Protein AF-A0ABD0NC25-F1 (afdb_monomer)

Mean predicted aligned error: 4.43 Å

Radius of gyration: 17.91 Å; Cα contacts (8 Å, |Δi|>4): 67; chains: 1; bounding box: 35×21×56 Å

Secondary structure (DSSP, 8-state):
-HHHHHHHHHHHS--PPPPEEEEEE-STTS-TTTTTEEEEEEPPTT--HHHHHHHHHHH-TT----SSSSPPPHHHH-

Organism: Cirrhinus mrigala (NCBI:txid683832)

Foldseek 3Di:
DVVVVVVCCVPPPDDDDWDKDKDADADDVDDPVRYGDIDIDTDDVVDDPVNVVVVVCVVVVPDDDDPDPDRDDVVRRD

Sequence (78 aa):
KMEAAYYDNIMEQQRLEPEFFRVGFYGRKFPFFLRNKEFVCRGHDYERLEAFQQRMLGEFPQAIAMQHPNQPDEGILQ

Solvent-accessible surface area (backbone atoms only — not comparable to full-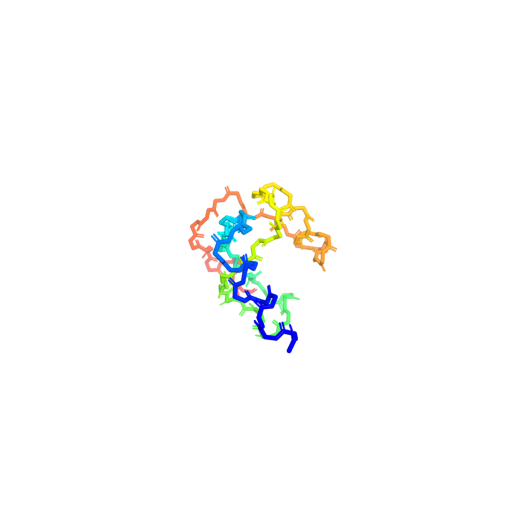atom values): 5060 Å² total; per-residue (Å²): 115,71,66,60,54,51,53,52,45,69,75,69,51,90,72,82,82,78,43,74,44,81,49,72,37,70,17,69,90,45,59,79,94,44,36,71,40,74,47,81,43,77,44,58,91,91,51,46,71,69,58,51,50,53,52,53,40,65,78,35,76,88,62,76,86,73,93,60,94,62,86,76,57,69,82,51,61,83

Nearest PDB structures (foldseek):
  3b13-assembly1_C  TM=9.271E-01  e=8.744E-05  Homo sapiens
  2yin-assembly1_B  TM=8.820E-01  e=6.210E-05  Homo sapiens
  7dpa-assembly1_D  TM=8.938E-01  e=3.438E-04  Homo sapiens
  5z56-assembly1_R  TM=3.585E-01  e=4.064E+00  Homo sapiens

Structure (mmCIF, N/CA/C/O backbone):
data_AF-A0ABD0NC25-F1
#
_entry.id   AF-A0ABD0NC25-F1
#
loop_
_atom_site.group_PDB
_atom_site.id
_atom_site.type_symbol
_atom_site.label_atom_id
_atom_site.label_alt_id
_atom_site.label_comp_id
_atom_site.label_asym_id
_atom_site.label_entity_id
_atom_site.label_seq_id
_atom_site.pdbx_PDB_ins_code
_atom_site.Cartn_x
_atom_site.Cartn_y
_atom_site.Cartn_z
_atom_site.occupancy
_atom_site.B_iso_or_equiv
_atom_site.auth_seq_id
_atom_site.auth_comp_id
_atom_site.auth_asym_id
_atom_site.auth_atom_id
_atom_site.pdbx_PDB_model_num
ATOM 1 N N . LYS A 1 1 ? 5.233 -1.333 -3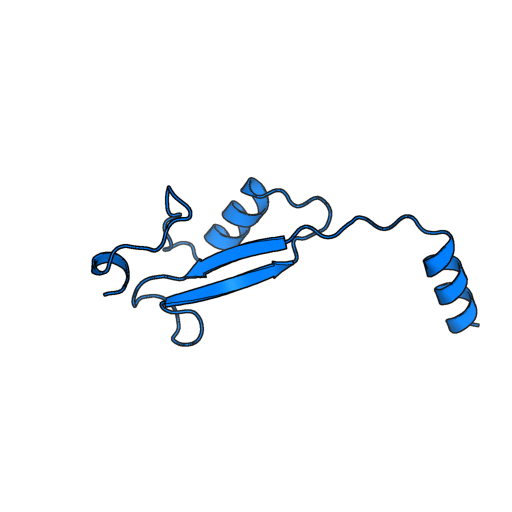5.981 1.00 65.50 1 LYS A N 1
ATOM 2 C CA . LYS A 1 1 ? 6.283 -0.423 -35.441 1.00 65.50 1 LYS A CA 1
ATOM 3 C C . LYS A 1 1 ? 6.233 -0.336 -33.916 1.00 65.50 1 LYS A C 1
ATOM 5 O O . LYS A 1 1 ? 7.275 -0.494 -33.309 1.00 65.50 1 LYS A O 1
ATOM 10 N N . MET A 1 2 ? 5.059 -0.142 -33.305 1.00 84.56 2 MET A N 1
ATOM 11 C CA . MET A 1 2 ? 4.916 -0.089 -31.840 1.00 84.56 2 MET A CA 1
ATOM 12 C C . MET A 1 2 ? 5.207 -1.435 -31.151 1.00 84.56 2 MET A C 1
ATOM 14 O O . MET A 1 2 ? 5.893 -1.466 -30.142 1.00 84.56 2 MET A O 1
ATOM 18 N N . GLU A 1 3 ? 4.765 -2.546 -31.747 1.00 92.38 3 GLU A N 1
ATOM 19 C CA . GLU A 1 3 ? 5.002 -3.897 -31.212 1.00 92.38 3 GLU A CA 1
ATOM 20 C C . GLU A 1 3 ? 6.490 -4.259 -31.149 1.00 92.38 3 GLU A C 1
ATOM 22 O O . GLU A 1 3 ? 6.945 -4.758 -30.127 1.00 92.38 3 GLU A O 1
ATOM 27 N N . ALA A 1 4 ? 7.256 -3.944 -32.201 1.00 94.44 4 ALA A N 1
ATOM 28 C CA . ALA A 1 4 ? 8.704 -4.167 -32.231 1.00 94.44 4 ALA A CA 1
ATOM 29 C C . ALA A 1 4 ? 9.406 -3.473 -31.051 1.00 94.44 4 ALA A C 1
ATOM 31 O O . ALA A 1 4 ? 10.145 -4.117 -30.318 1.00 94.44 4 ALA A O 1
ATOM 32 N N . ALA A 1 5 ? 9.061 -2.209 -30.784 1.00 95.62 5 ALA A N 1
ATOM 33 C CA . ALA A 1 5 ? 9.619 -1.468 -29.655 1.00 95.62 5 ALA A CA 1
ATOM 34 C C . ALA A 1 5 ? 9.271 -2.091 -28.287 1.00 95.62 5 ALA A C 1
ATOM 36 O O . ALA A 1 5 ? 10.070 -2.014 -27.359 1.00 95.62 5 ALA A O 1
ATOM 37 N N . TYR A 1 6 ? 8.102 -2.725 -28.131 1.00 95.56 6 TYR A N 1
ATOM 38 C CA . TYR A 1 6 ? 7.778 -3.433 -26.888 1.00 95.56 6 TYR A CA 1
ATOM 39 C C . TYR A 1 6 ? 8.617 -4.694 -26.691 1.00 95.56 6 TYR A C 1
ATOM 41 O O . TYR A 1 6 ? 9.005 -4.970 -25.558 1.00 95.56 6 TYR A O 1
ATOM 49 N N . TYR A 1 7 ? 8.912 -5.439 -27.759 1.00 95.56 7 TYR A N 1
ATOM 50 C CA . TYR A 1 7 ? 9.798 -6.601 -27.670 1.00 95.56 7 TYR A CA 1
ATOM 51 C C . TYR A 1 7 ? 11.212 -6.195 -27.263 1.00 95.56 7 TYR A C 1
ATOM 53 O O . TYR A 1 7 ? 11.752 -6.786 -26.327 1.00 95.56 7 TYR A O 1
ATOM 61 N N . ASP A 1 8 ? 11.755 -5.151 -27.889 1.00 95.81 8 ASP A N 1
ATOM 62 C CA . ASP A 1 8 ? 13.080 -4.622 -27.553 1.00 95.81 8 ASP A CA 1
ATOM 63 C C . ASP A 1 8 ? 13.122 -4.180 -26.077 1.00 95.81 8 ASP A C 1
ATOM 65 O O . ASP A 1 8 ? 13.976 -4.623 -25.309 1.00 95.81 8 ASP A O 1
ATOM 69 N N . ASN A 1 9 ? 12.110 -3.433 -25.617 1.00 95.25 9 ASN A N 1
ATOM 70 C CA . ASN A 1 9 ? 12.005 -3.012 -24.215 1.00 95.25 9 ASN A CA 1
ATOM 71 C C . ASN A 1 9 ? 11.884 -4.193 -23.235 1.00 95.25 9 ASN A C 1
ATOM 73 O O . ASN A 1 9 ? 12.441 -4.145 -22.143 1.00 95.25 9 ASN A O 1
ATOM 77 N N . ILE A 1 10 ? 11.157 -5.262 -23.582 1.00 95.31 10 ILE A N 1
ATOM 78 C CA . ILE A 1 10 ? 11.031 -6.447 -22.717 1.00 95.31 10 ILE A CA 1
ATOM 79 C C . ILE A 1 10 ? 12.384 -7.144 -22.529 1.00 95.31 10 ILE A C 1
ATOM 81 O O . ILE A 1 10 ? 12.650 -7.628 -21.424 1.00 95.31 10 ILE A O 1
ATOM 85 N N . MET A 1 11 ? 13.193 -7.210 -23.588 1.00 94.88 11 MET A N 1
ATOM 86 C CA . MET A 1 11 ? 14.472 -7.921 -23.597 1.00 94.88 11 MET A CA 1
ATOM 87 C C . MET A 1 11 ? 15.606 -7.109 -22.971 1.00 94.88 11 MET A C 1
ATOM 89 O O . MET A 1 11 ? 16.430 -7.671 -22.254 1.00 94.88 11 MET A O 1
ATOM 93 N N . GLU A 1 12 ? 15.652 -5.805 -23.238 1.00 95.88 12 GLU A N 1
ATOM 94 C CA . GLU A 1 12 ? 16.828 -4.981 -22.945 1.00 95.88 12 GLU A CA 1
ATOM 95 C C . GLU A 1 12 ? 16.640 -4.066 -21.733 1.00 95.88 12 GLU A C 1
ATOM 97 O O . GLU A 1 12 ? 17.606 -3.745 -21.038 1.00 95.88 12 GLU A O 1
ATOM 102 N N . GLN A 1 13 ? 15.407 -3.639 -21.444 1.00 96.19 13 GLN A N 1
ATOM 103 C CA . GLN A 1 13 ? 15.166 -2.704 -20.354 1.00 96.19 13 GLN A CA 1
ATOM 104 C C . GLN A 1 13 ? 15.173 -3.426 -19.003 1.00 96.19 13 GLN A C 1
ATOM 106 O O . GLN A 1 13 ? 14.342 -4.297 -18.723 1.00 96.19 13 GLN A O 1
ATOM 111 N N . GLN A 1 14 ? 16.063 -2.988 -18.113 1.00 93.00 14 GLN A N 1
ATOM 112 C CA . GLN A 1 14 ? 16.026 -3.403 -16.717 1.00 93.00 14 GLN A CA 1
ATOM 113 C C . GLN A 1 14 ? 14.724 -2.917 -16.067 1.00 93.00 14 GLN A C 1
ATOM 115 O O . GLN A 1 14 ? 14.396 -1.729 -16.090 1.00 93.00 14 GLN A O 1
ATOM 120 N N . ARG A 1 15 ? 13.985 -3.852 -15.470 1.00 92.56 15 ARG A N 1
ATOM 121 C CA . ARG A 1 15 ? 12.745 -3.594 -14.735 1.00 92.56 15 ARG A CA 1
ATOM 122 C C . ARG A 1 15 ? 12.966 -3.941 -13.275 1.00 92.56 15 ARG A C 1
ATOM 124 O O . ARG A 1 15 ? 13.608 -4.942 -12.970 1.00 92.56 15 ARG A O 1
ATOM 131 N N . LEU A 1 16 ? 12.451 -3.103 -12.388 1.00 91.38 16 LEU A N 1
ATOM 132 C CA . LEU A 1 16 ? 12.510 -3.376 -10.961 1.00 91.38 16 LEU A CA 1
ATOM 133 C C . LEU A 1 16 ? 11.593 -4.540 -10.627 1.00 91.38 16 LEU A C 1
ATOM 135 O O . LEU A 1 16 ? 10.478 -4.632 -11.152 1.00 91.38 16 LEU A O 1
ATOM 139 N N . GLU A 1 17 ? 12.063 -5.412 -9.741 1.00 89.81 17 GLU A N 1
ATOM 140 C CA . GLU A 1 17 ? 11.181 -6.408 -9.159 1.00 89.81 17 GLU A CA 1
ATOM 141 C C . GLU A 1 17 ? 10.139 -5.698 -8.285 1.00 89.81 17 GLU A C 1
ATOM 143 O O . GLU A 1 17 ? 10.496 -4.842 -7.472 1.00 89.81 17 GLU A O 1
ATOM 148 N N . PRO A 1 18 ? 8.843 -5.996 -8.472 1.00 92.06 18 PRO A N 1
ATOM 149 C CA . PRO A 1 18 ? 7.805 -5.376 -7.670 1.00 92.06 18 PRO A CA 1
ATOM 150 C C . PRO A 1 18 ? 7.851 -5.895 -6.231 1.00 92.06 18 PRO A C 1
ATOM 152 O O . PRO A 1 18 ? 7.858 -7.104 -6.001 1.00 92.06 18 PRO A O 1
ATOM 155 N N . GLU A 1 19 ? 7.781 -4.983 -5.263 1.00 95.44 19 GLU A N 1
ATOM 156 C CA . GLU A 1 19 ? 7.510 -5.341 -3.871 1.00 95.44 19 GLU A CA 1
ATOM 157 C C . GLU A 1 19 ? 6.006 -5.569 -3.656 1.00 95.44 19 GLU A C 1
ATOM 159 O O . GLU A 1 19 ? 5.158 -4.974 -4.330 1.00 95.44 19 GLU A O 1
ATOM 164 N N . PHE A 1 20 ? 5.659 -6.439 -2.707 1.00 97.00 20 PHE A N 1
ATOM 165 C CA . PHE A 1 20 ? 4.276 -6.701 -2.317 1.00 97.00 20 PHE A CA 1
ATOM 166 C C . PHE A 1 20 ? 4.122 -6.623 -0.802 1.00 97.00 20 PHE A C 1
ATOM 168 O O . PHE A 1 20 ? 4.922 -7.181 -0.052 1.00 97.00 20 PHE A O 1
ATOM 175 N N . PHE A 1 21 ? 3.045 -5.982 -0.357 1.00 96.81 21 PHE A N 1
ATOM 176 C CA . PHE A 1 21 ? 2.742 -5.766 1.051 1.00 96.81 21 PHE A CA 1
ATOM 177 C C . PHE A 1 21 ? 1.411 -6.403 1.415 1.00 96.81 21 PHE A C 1
ATOM 179 O O . PHE A 1 21 ? 0.410 -6.223 0.720 1.00 96.81 21 PHE A O 1
ATOM 186 N N . ARG A 1 22 ? 1.385 -7.122 2.538 1.00 95.81 22 ARG A N 1
ATOM 187 C CA . ARG A 1 22 ? 0.137 -7.588 3.140 1.00 95.81 22 ARG A CA 1
ATOM 188 C C . ARG A 1 22 ? -0.424 -6.489 4.036 1.00 95.81 22 ARG A C 1
ATOM 190 O O . ARG A 1 22 ? 0.281 -5.998 4.914 1.00 95.81 22 ARG A O 1
ATOM 197 N N . VAL A 1 23 ? -1.690 -6.138 3.841 1.00 96.19 23 VAL A N 1
ATOM 198 C CA . VAL A 1 23 ? -2.401 -5.137 4.644 1.00 96.19 23 VAL A CA 1
ATOM 199 C C . VAL A 1 23 ? -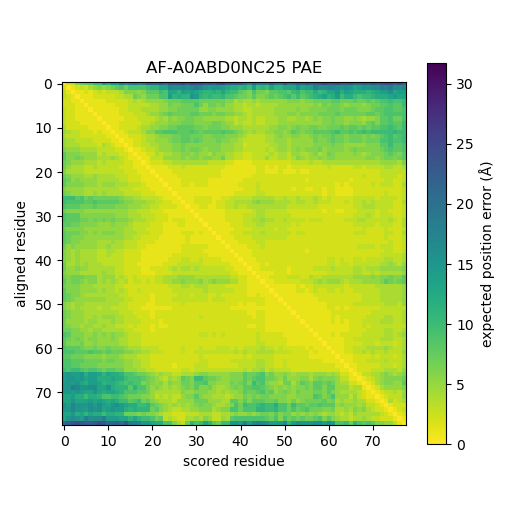3.723 -5.708 5.140 1.00 96.19 23 VAL A C 1
ATOM 201 O O . VAL A 1 23 ? -4.472 -6.305 4.370 1.00 96.19 23 VAL A O 1
ATOM 204 N N . GLY A 1 24 ? -4.000 -5.537 6.432 1.00 96.19 24 GLY A N 1
ATOM 205 C CA . GLY A 1 24 ? -5.266 -5.909 7.059 1.00 96.19 24 GLY A CA 1
ATOM 206 C C . GLY A 1 24 ? -6.025 -4.669 7.516 1.00 96.19 24 GLY A C 1
ATOM 207 O O . GLY A 1 24 ? -5.440 -3.777 8.128 1.00 96.19 24 GLY A O 1
ATOM 208 N N . PHE A 1 25 ? -7.324 -4.616 7.229 1.00 96.50 25 PHE A N 1
ATOM 209 C CA . PHE A 1 25 ? -8.209 -3.539 7.672 1.00 96.50 25 PHE A CA 1
ATOM 210 C C . PHE A 1 25 ? -9.173 -4.085 8.719 1.00 96.50 25 PHE A C 1
ATOM 212 O O . PHE A 1 25 ? -10.070 -4.859 8.391 1.00 96.50 25 PHE A O 1
ATOM 219 N N . TYR A 1 26 ? -9.011 -3.681 9.976 1.00 95.81 26 TYR A N 1
ATOM 220 C CA . TYR A 1 26 ? -9.743 -4.264 11.102 1.00 95.81 26 TYR A CA 1
ATOM 221 C C . TYR A 1 26 ? -10.590 -3.237 11.849 1.00 95.81 26 TYR A C 1
ATOM 223 O O . TYR A 1 26 ? -10.182 -2.091 12.034 1.00 95.81 26 TYR A O 1
ATOM 231 N N . GLY A 1 27 ? -11.778 -3.665 12.273 1.00 94.50 27 GLY A N 1
ATOM 232 C CA . GLY A 1 27 ? -12.720 -2.861 13.049 1.00 94.50 27 GLY A CA 1
ATOM 233 C C . GLY A 1 27 ? -13.827 -2.217 12.214 1.00 94.50 27 GLY A C 1
ATOM 234 O O . GLY A 1 27 ? -13.705 -1.954 11.012 1.00 94.50 27 GLY A O 1
ATOM 235 N N . ARG A 1 28 ? -14.964 -1.943 12.864 1.00 93.50 28 ARG A N 1
ATOM 236 C CA . ARG A 1 28 ? -16.211 -1.539 12.183 1.00 93.50 28 ARG A CA 1
ATOM 237 C C . ARG A 1 28 ? -16.170 -0.193 11.456 1.00 93.50 28 ARG A C 1
ATOM 239 O O . ARG A 1 28 ? -17.031 0.045 10.607 1.00 93.50 28 ARG A O 1
ATOM 246 N N . LYS A 1 29 ? -15.195 0.669 11.754 1.00 93.94 29 LYS A N 1
ATOM 247 C CA . LYS A 1 29 ? -15.057 1.994 11.123 1.00 93.94 29 LYS A CA 1
ATOM 248 C C . LYS A 1 29 ? -14.605 1.927 9.661 1.00 93.94 29 LYS A C 1
ATOM 250 O O . LYS A 1 29 ? -14.831 2.886 8.92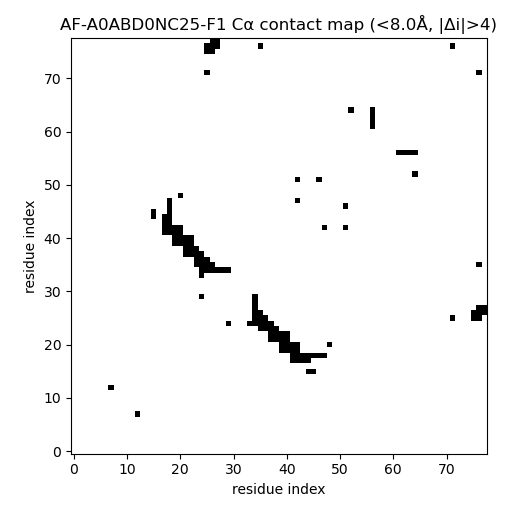9 1.00 93.94 29 LYS A O 1
ATOM 255 N N . PHE A 1 30 ? -14.031 0.808 9.216 1.00 96.31 30 PHE A N 1
ATOM 256 C CA . PHE A 1 30 ? -13.727 0.618 7.800 1.00 96.31 30 PHE A CA 1
ATOM 257 C C . PHE A 1 30 ? -14.991 0.312 6.975 1.00 96.31 30 PHE A C 1
ATOM 259 O O . PHE A 1 30 ? -15.917 -0.350 7.474 1.00 96.31 30 PHE A O 1
ATOM 266 N N . PRO A 1 31 ? -15.028 0.742 5.696 1.00 96.06 31 PRO A N 1
ATOM 267 C CA . PRO A 1 31 ? -16.063 0.349 4.746 1.00 96.06 31 PRO A CA 1
ATOM 268 C C . PRO A 1 31 ? -16.224 -1.170 4.662 1.00 96.06 31 PRO A C 1
ATOM 270 O O . PRO A 1 31 ? -15.250 -1.910 4.779 1.00 96.06 31 PRO A O 1
ATOM 273 N N . PHE A 1 32 ? -17.442 -1.647 4.388 1.00 95.75 32 PHE A N 1
ATOM 274 C CA . PHE A 1 32 ? -17.761 -3.083 4.376 1.00 95.75 32 PHE A CA 1
ATOM 275 C C . PHE A 1 32 ? -16.847 -3.917 3.463 1.00 95.75 32 PHE A C 1
ATOM 277 O O . PHE A 1 32 ? -16.516 -5.058 3.778 1.00 95.75 32 PHE A O 1
ATOM 284 N N . PHE A 1 33 ? -16.407 -3.353 2.336 1.00 95.81 33 PHE A N 1
ATOM 285 C CA . PHE A 1 33 ? -15.543 -4.073 1.407 1.00 95.81 33 PHE A CA 1
ATOM 286 C C . PHE A 1 33 ? -14.110 -4.267 1.924 1.00 95.81 33 PHE A C 1
ATOM 288 O O . PHE A 1 33 ? -13.467 -5.194 1.443 1.00 95.81 33 PHE A O 1
ATOM 295 N N . LEU A 1 34 ? -13.657 -3.469 2.901 1.00 96.75 34 LEU A N 1
ATOM 296 C CA . LEU A 1 34 ? -12.349 -3.582 3.562 1.00 96.75 34 LEU A CA 1
ATOM 297 C C . LEU A 1 34 ? -12.439 -4.238 4.941 1.00 96.75 34 LEU A C 1
ATOM 299 O O . LEU A 1 34 ? -11.522 -4.938 5.344 1.00 96.75 34 LEU A O 1
ATOM 303 N N . ARG A 1 35 ? -13.537 -4.006 5.667 1.00 96.06 35 ARG A N 1
ATOM 304 C CA . ARG A 1 35 ? -13.703 -4.400 7.067 1.00 96.06 35 ARG A CA 1
ATOM 305 C C . ARG A 1 35 ? -13.398 -5.878 7.297 1.00 96.06 35 ARG A C 1
ATOM 307 O O . ARG A 1 35 ? -14.070 -6.744 6.743 1.00 96.06 35 ARG A O 1
ATOM 314 N N . ASN A 1 36 ? -12.469 -6.119 8.216 1.00 94.81 36 ASN A N 1
ATOM 315 C CA . ASN A 1 36 ? -11.998 -7.423 8.668 1.00 94.81 36 ASN A CA 1
ATOM 316 C C . ASN A 1 36 ? -11.500 -8.300 7.511 1.00 94.81 36 ASN A C 1
ATOM 318 O O . ASN A 1 36 ? -11.781 -9.496 7.461 1.00 94.81 36 ASN A O 1
ATOM 322 N N . LYS A 1 37 ? -10.786 -7.685 6.562 1.00 95.62 37 LYS A N 1
ATOM 323 C CA . LYS A 1 37 ? -10.191 -8.365 5.410 1.00 95.62 37 LYS A CA 1
ATOM 324 C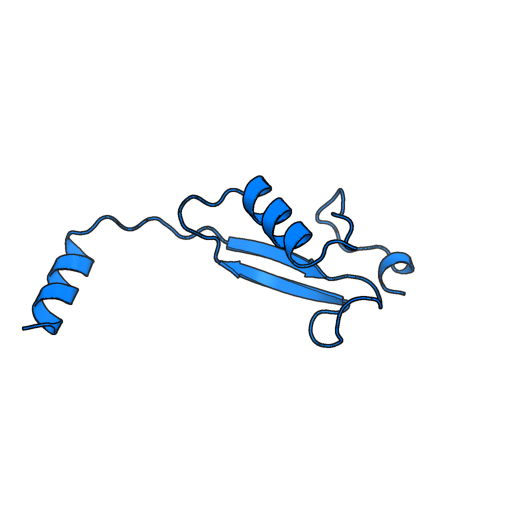 C . LYS A 1 37 ? -8.728 -8.000 5.244 1.00 95.62 37 LYS A C 1
ATOM 326 O O . LYS A 1 37 ? -8.288 -6.912 5.620 1.00 95.62 37 LYS A O 1
ATOM 331 N N . GLU A 1 38 ? -8.015 -8.922 4.615 1.00 96.19 38 GLU A N 1
ATOM 332 C CA . GLU A 1 38 ? -6.622 -8.764 4.231 1.00 96.19 38 GLU A CA 1
ATOM 333 C C . GLU A 1 38 ? -6.481 -8.698 2.712 1.00 96.19 38 GLU A C 1
ATOM 335 O O . GLU A 1 38 ? -7.235 -9.328 1.967 1.00 96.19 38 GLU A O 1
ATOM 340 N N . PHE A 1 39 ? -5.487 -7.941 2.263 1.00 97.12 39 PHE A N 1
ATOM 341 C CA . PHE A 1 39 ? -5.153 -7.759 0.860 1.00 97.12 39 PHE A CA 1
ATOM 342 C C . PHE A 1 39 ? -3.644 -7.859 0.666 1.00 97.12 39 PHE A C 1
ATOM 344 O O . PHE A 1 39 ? -2.861 -7.577 1.576 1.00 97.12 39 PHE A O 1
ATOM 351 N N . VAL A 1 40 ? -3.246 -8.219 -0.552 1.00 97.31 40 VAL A N 1
ATOM 352 C CA . VAL A 1 40 ? -1.867 -8.093 -1.024 1.00 97.31 40 VAL A CA 1
ATOM 353 C C . VAL A 1 40 ? -1.826 -6.930 -2.006 1.00 97.31 40 VAL A C 1
ATOM 355 O O . VAL A 1 40 ? -2.477 -6.964 -3.050 1.00 97.31 40 VAL A O 1
ATOM 358 N N . CYS A 1 41 ? -1.080 -5.889 -1.661 1.00 96.81 41 CYS A N 1
ATOM 359 C CA . CYS A 1 41 ? -0.912 -4.693 -2.472 1.00 96.81 41 CYS A CA 1
ATOM 360 C C . CYS A 1 41 ? 0.455 -4.719 -3.147 1.00 96.81 41 CYS A C 1
ATOM 362 O O . CYS A 1 41 ? 1.467 -4.933 -2.485 1.00 96.81 41 CYS A O 1
ATOM 364 N N . ARG A 1 42 ? 0.492 -4.456 -4.455 1.00 96.88 42 ARG A N 1
ATOM 365 C CA . ARG A 1 42 ? 1.748 -4.176 -5.153 1.00 96.88 42 ARG A CA 1
ATOM 366 C C . ARG A 1 42 ? 2.258 -2.798 -4.721 1.00 96.88 42 ARG A C 1
ATOM 368 O O . ARG A 1 42 ? 1.496 -1.831 -4.766 1.00 96.88 42 ARG A O 1
ATOM 375 N N . GLY A 1 43 ? 3.515 -2.732 -4.306 1.00 96.56 43 GLY A N 1
ATOM 376 C CA . GLY A 1 43 ? 4.211 -1.495 -3.983 1.00 96.56 43 GLY A CA 1
ATOM 377 C C . GLY A 1 43 ? 4.489 -0.645 -5.218 1.00 96.56 43 GLY A C 1
ATOM 378 O O . GLY A 1 43 ? 4.509 -1.140 -6.351 1.00 96.56 43 GLY A O 1
ATOM 379 N N . HIS A 1 44 ? 4.703 0.646 -4.996 1.00 95.12 44 HIS A N 1
ATOM 380 C CA . HIS A 1 44 ? 5.303 1.514 -6.005 1.00 95.12 44 HIS A CA 1
ATOM 381 C C . HIS A 1 44 ? 6.785 1.173 -6.213 1.00 95.12 44 HIS A C 1
ATOM 383 O O . HIS A 1 44 ? 7.394 0.460 -5.414 1.00 95.12 44 HIS A O 1
ATOM 389 N N . ASP A 1 45 ? 7.370 1.678 -7.297 1.00 94.00 45 ASP A N 1
ATOM 390 C CA . ASP A 1 45 ? 8.788 1.467 -7.583 1.00 94.00 45 ASP A CA 1
ATOM 391 C C . ASP A 1 45 ? 9.648 1.966 -6.412 1.00 94.00 45 ASP A C 1
ATOM 393 O O . ASP A 1 45 ? 9.488 3.099 -5.952 1.00 94.00 45 ASP A O 1
ATOM 397 N N . TYR A 1 46 ? 10.548 1.103 -5.926 1.00 92.50 46 TYR A N 1
ATOM 398 C CA . TYR A 1 46 ? 11.400 1.335 -4.749 1.00 92.50 46 TYR A CA 1
ATOM 399 C C . TYR A 1 46 ? 10.651 1.641 -3.437 1.00 92.50 46 TYR A C 1
ATOM 401 O O . TYR A 1 46 ? 11.253 2.139 -2.480 1.00 92.50 46 TYR A O 1
ATOM 409 N N . GLU A 1 47 ? 9.344 1.384 -3.367 1.00 95.44 47 GLU A N 1
ATOM 410 C CA . GLU A 1 47 ? 8.574 1.630 -2.154 1.00 95.44 47 GLU A CA 1
ATOM 411 C C . GLU A 1 47 ? 8.969 0.630 -1.073 1.00 95.44 47 GLU A C 1
ATOM 413 O O . GLU A 1 47 ? 8.831 -0.568 -1.260 1.00 95.44 47 GLU A O 1
ATOM 418 N N . ARG A 1 48 ? 9.418 1.139 0.077 1.00 95.31 48 ARG A N 1
ATOM 419 C CA . ARG A 1 48 ? 9.706 0.331 1.268 1.00 95.31 48 ARG A CA 1
ATOM 420 C C . ARG A 1 48 ? 8.483 0.274 2.180 1.00 95.31 48 ARG A C 1
ATOM 422 O O . ARG A 1 48 ? 7.645 1.176 2.153 1.00 95.31 48 ARG A O 1
ATOM 429 N N . LEU A 1 49 ? 8.446 -0.712 3.080 1.00 94.12 49 LEU A N 1
ATOM 430 C CA . LEU A 1 49 ? 7.350 -0.902 4.043 1.00 94.12 49 LEU A CA 1
ATOM 431 C C . LEU A 1 49 ? 6.969 0.379 4.811 1.00 94.12 49 LEU A C 1
ATOM 433 O O . LEU A 1 49 ? 5.787 0.669 4.967 1.00 94.12 49 LEU A O 1
ATOM 437 N N . GLU A 1 50 ? 7.951 1.159 5.266 1.00 95.50 50 GLU A N 1
ATOM 438 C CA . GLU A 1 50 ? 7.713 2.408 6.006 1.00 95.50 50 GLU A CA 1
ATOM 439 C C . GLU A 1 50 ? 6.960 3.444 5.159 1.00 95.50 50 GLU A C 1
ATOM 441 O O . GLU A 1 50 ? 5.992 4.043 5.626 1.00 95.50 50 GLU A O 1
ATOM 446 N N . ALA A 1 51 ? 7.361 3.615 3.896 1.00 96.88 51 ALA A N 1
ATOM 447 C CA . ALA A 1 51 ? 6.701 4.522 2.962 1.00 96.88 51 ALA A CA 1
ATOM 448 C C . ALA A 1 51 ? 5.286 4.033 2.614 1.00 96.88 51 ALA A C 1
ATOM 450 O O . ALA A 1 51 ? 4.341 4.824 2.646 1.00 96.88 51 ALA A O 1
ATOM 451 N N . PHE A 1 52 ? 5.125 2.724 2.385 1.00 96.94 52 PHE A N 1
ATOM 452 C CA . PHE A 1 52 ? 3.820 2.096 2.176 1.00 96.94 52 PHE A CA 1
ATOM 453 C C . PHE A 1 52 ? 2.881 2.342 3.365 1.00 96.94 52 PHE A C 1
ATOM 455 O O . PHE A 1 52 ? 1.738 2.763 3.181 1.00 96.94 52 PHE A O 1
ATOM 462 N N . GLN A 1 53 ? 3.363 2.142 4.595 1.00 95.88 53 GLN A N 1
ATOM 463 C CA . GLN A 1 53 ? 2.580 2.370 5.808 1.00 95.88 53 GLN A CA 1
ATOM 464 C C . GLN A 1 53 ? 2.164 3.839 5.947 1.00 95.88 53 GLN A C 1
ATOM 466 O O . GLN A 1 53 ? 0.999 4.108 6.237 1.00 95.88 53 GLN A O 1
ATOM 471 N N . GLN A 1 54 ? 3.079 4.789 5.722 1.00 96.94 54 GLN A N 1
ATOM 472 C CA . GLN A 1 54 ? 2.754 6.221 5.764 1.00 96.94 54 GLN A CA 1
ATOM 473 C C . GLN A 1 54 ? 1.690 6.588 4.728 1.00 96.94 54 GLN A C 1
ATOM 475 O O . GLN A 1 54 ? 0.743 7.304 5.045 1.00 96.94 54 GLN A O 1
ATOM 480 N N . ARG A 1 55 ? 1.792 6.042 3.512 1.00 97.19 55 ARG A N 1
ATOM 481 C CA . ARG A 1 55 ? 0.788 6.238 2.464 1.00 97.19 55 ARG A CA 1
ATOM 482 C C . ARG A 1 55 ? -0.574 5.679 2.870 1.00 97.19 55 ARG A C 1
ATOM 484 O O . ARG A 1 55 ? -1.567 6.387 2.760 1.00 97.19 55 ARG A O 1
ATOM 491 N N . MET A 1 56 ? -0.629 4.455 3.398 1.00 96.81 56 MET A N 1
ATOM 492 C CA . MET A 1 56 ? -1.880 3.860 3.888 1.00 96.81 56 MET A CA 1
ATOM 493 C C . MET A 1 56 ? -2.510 4.677 5.025 1.00 96.81 56 MET A C 1
ATOM 495 O O . MET A 1 56 ? -3.722 4.876 5.038 1.00 96.81 56 MET A O 1
ATOM 499 N N . LEU A 1 57 ? -1.707 5.185 5.964 1.00 96.69 57 LEU A N 1
ATOM 500 C CA . LEU A 1 57 ? -2.196 6.058 7.038 1.00 96.69 57 LEU A CA 1
ATOM 501 C C . LEU A 1 57 ? -2.647 7.431 6.515 1.00 96.69 57 LEU A C 1
ATOM 503 O O . LEU A 1 57 ? -3.557 8.022 7.086 1.00 96.69 57 LEU A O 1
ATOM 507 N N . GLY A 1 58 ? -2.068 7.917 5.415 1.00 97.25 58 GLY A N 1
ATOM 508 C CA . GLY A 1 58 ? -2.544 9.107 4.707 1.00 97.25 58 GLY A CA 1
ATOM 509 C C . GLY A 1 58 ? -3.934 8.918 4.090 1.00 97.25 58 GLY A C 1
ATOM 510 O O . GLY A 1 58 ? -4.774 9.807 4.202 1.00 97.25 58 GLY A O 1
ATOM 511 N N . GLU A 1 59 ? -4.202 7.746 3.505 1.00 96.06 59 GLU A N 1
ATOM 512 C CA . GLU A 1 59 ? -5.525 7.385 2.962 1.00 96.06 59 GLU A CA 1
ATOM 513 C C . GLU A 1 59 ? -6.572 7.163 4.066 1.00 96.06 59 GLU A C 1
ATOM 515 O O . GLU A 1 59 ? -7.756 7.459 3.891 1.00 96.06 59 GLU A O 1
ATOM 520 N N . PHE A 1 60 ? -6.141 6.677 5.235 1.00 96.19 60 PHE A N 1
ATOM 521 C CA . PHE A 1 60 ? -7.003 6.434 6.392 1.00 96.19 60 PHE A CA 1
ATOM 522 C C . PHE A 1 60 ? -6.479 7.151 7.649 1.00 96.19 60 PHE A C 1
ATOM 524 O O . PHE A 1 60 ? -6.005 6.488 8.573 1.00 96.19 60 PHE A O 1
ATOM 531 N N . PRO A 1 61 ? -6.634 8.486 7.766 1.00 95.81 61 PRO A N 1
ATOM 532 C CA . PRO A 1 61 ? -6.031 9.276 8.852 1.00 95.81 61 PRO A CA 1
ATOM 533 C C . PRO A 1 61 ? -6.489 8.903 10.267 1.00 95.81 61 PRO A C 1
ATOM 535 O O . PRO A 1 61 ? -5.843 9.249 11.249 1.00 95.81 61 PRO A O 1
ATOM 538 N N . GLN A 1 62 ? -7.642 8.240 10.381 1.00 94.25 62 GLN A N 1
ATOM 539 C CA . GLN A 1 62 ? -8.220 7.784 11.651 1.00 94.25 62 GLN A CA 1
ATOM 540 C C . GLN 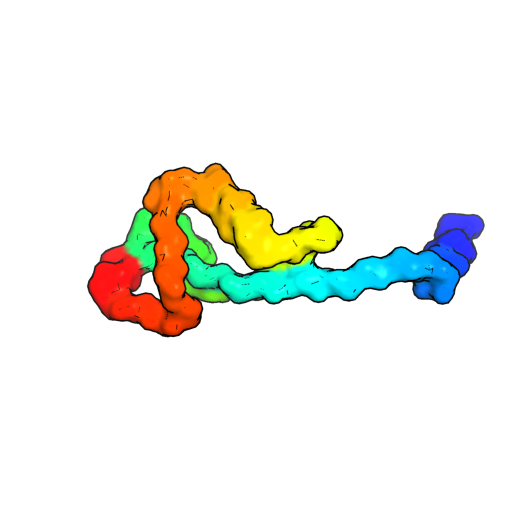A 1 62 ? -7.815 6.343 12.003 1.00 94.25 62 GLN A C 1
ATOM 542 O O . GLN A 1 62 ? -8.230 5.823 13.040 1.00 94.25 62 GLN A O 1
ATOM 547 N N . ALA A 1 63 ? -7.070 5.669 11.123 1.00 96.00 63 ALA A N 1
ATOM 548 C CA . ALA A 1 63 ? -6.554 4.335 11.371 1.00 96.00 63 ALA A CA 1
ATOM 549 C C . ALA A 1 63 ? -5.315 4.393 12.268 1.00 96.00 63 ALA A C 1
ATOM 551 O O . ALA A 1 63 ? -4.555 5.359 12.269 1.00 96.00 63 ALA A O 1
ATOM 552 N N . ILE A 1 64 ? -5.102 3.318 13.021 1.00 94.00 64 ILE A N 1
ATOM 553 C CA . ILE A 1 64 ? -3.927 3.141 13.869 1.00 94.00 64 ILE A CA 1
ATOM 554 C 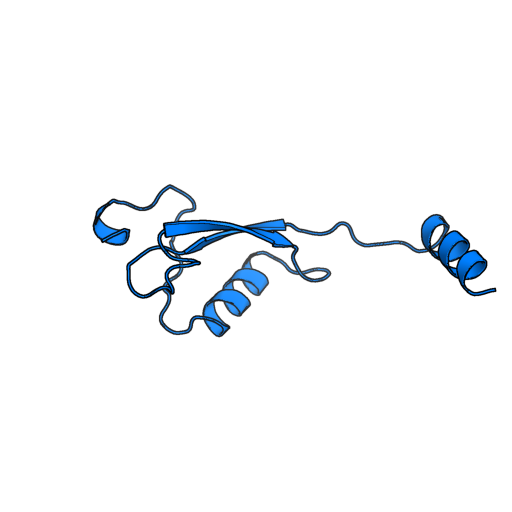C . ILE A 1 64 ? -3.191 1.910 13.353 1.00 94.00 64 ILE A C 1
ATOM 556 O O . ILE A 1 64 ? -3.795 0.849 13.190 1.00 94.00 64 ILE A O 1
ATOM 560 N N . ALA A 1 65 ? -1.894 2.055 13.086 1.00 94.38 65 ALA A N 1
ATOM 561 C CA . ALA A 1 65 ? -1.063 0.932 12.680 1.00 94.38 65 ALA A CA 1
ATOM 562 C C . ALA A 1 65 ? -0.954 -0.086 13.824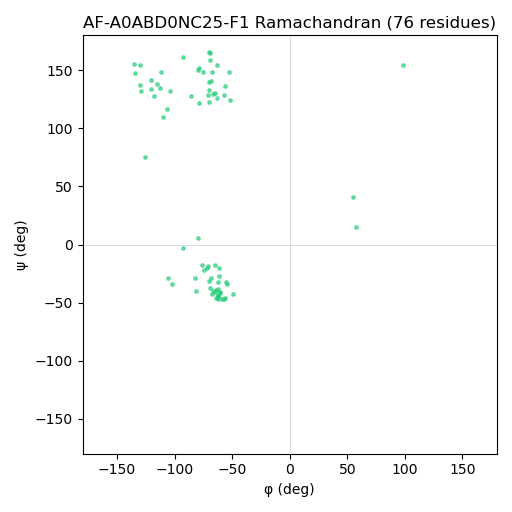 1.00 94.38 65 ALA A C 1
ATOM 564 O O . ALA A 1 65 ? -0.640 0.268 14.963 1.00 94.38 65 ALA A O 1
ATOM 565 N N . MET A 1 66 ? -1.201 -1.358 13.515 1.00 92.81 66 MET A N 1
ATOM 566 C CA . MET A 1 66 ? -0.947 -2.443 14.457 1.00 92.81 66 MET A CA 1
ATOM 567 C C . MET A 1 66 ? 0.560 -2.599 14.675 1.00 92.81 66 MET A C 1
ATOM 569 O O . MET A 1 66 ? 1.342 -2.512 13.733 1.00 92.81 66 MET A O 1
ATOM 573 N N . GLN A 1 67 ? 0.961 -2.872 15.917 1.00 87.31 67 GLN A N 1
ATOM 574 C CA . GLN A 1 67 ? 2.374 -3.049 16.277 1.00 87.31 67 GLN A CA 1
ATOM 575 C C . GLN A 1 67 ? 2.945 -4.391 15.798 1.00 87.31 67 GLN A C 1
ATOM 577 O O . GLN A 1 67 ? 4.158 -4.547 15.661 1.00 87.31 67 GLN A O 1
ATOM 582 N N . HIS A 1 68 ? 2.074 -5.374 15.550 1.00 86.06 68 HIS A N 1
ATOM 583 C CA . HIS A 1 68 ? 2.457 -6.725 15.160 1.00 86.06 68 HIS A CA 1
ATOM 584 C C . HIS A 1 68 ? 1.609 -7.222 13.984 1.00 86.06 68 HIS A C 1
ATOM 586 O O . HIS A 1 68 ? 0.426 -6.893 13.906 1.00 86.06 68 HIS A O 1
ATOM 592 N N . PRO A 1 69 ? 2.182 -8.056 13.097 1.00 84.06 69 PRO A N 1
ATOM 593 C CA . PRO A 1 69 ? 1.493 -8.583 11.919 1.00 84.06 69 PRO A CA 1
ATOM 594 C C . PRO A 1 69 ? 0.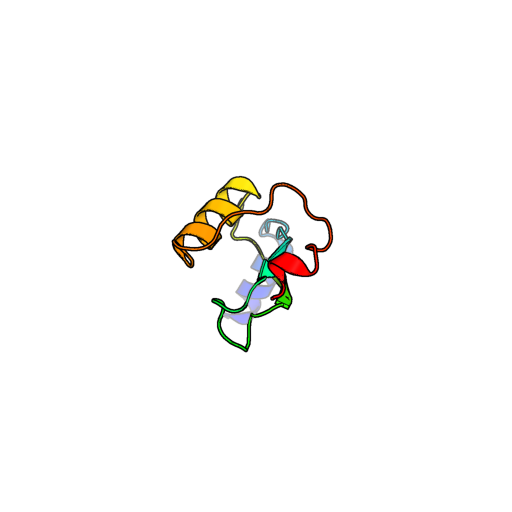556 -9.767 12.226 1.00 84.06 69 PRO A C 1
ATOM 596 O O . PRO A 1 69 ? 0.041 -10.391 11.296 1.00 84.06 69 PRO A O 1
ATOM 599 N N . ASN A 1 70 ? 0.373 -10.116 13.499 1.00 87.94 70 ASN A N 1
ATOM 600 C CA . ASN A 1 70 ? -0.462 -11.237 13.920 1.00 87.94 70 ASN A CA 1
ATOM 601 C C . ASN A 1 70 ? -1.946 -10.949 13.662 1.00 87.94 70 ASN A C 1
ATOM 603 O O . ASN A 1 70 ? -2.343 -9.802 13.444 1.00 87.94 70 ASN A O 1
ATOM 607 N N . GLN A 1 71 ? -2.769 -12.000 13.707 1.00 85.25 71 GLN A N 1
ATOM 608 C CA . GLN A 1 71 ? -4.217 -11.819 13.674 1.00 85.25 71 GLN A CA 1
ATOM 609 C C . GLN A 1 71 ? -4.651 -10.896 14.824 1.00 85.25 71 GLN A C 1
ATOM 611 O O . GLN A 1 71 ? -4.130 -11.026 15.934 1.00 85.25 71 GLN A O 1
ATOM 616 N N . PRO A 1 72 ? -5.559 -9.944 14.562 1.00 87.69 72 PRO A N 1
ATOM 617 C CA . PRO A 1 72 ? -6.071 -9.054 15.591 1.00 87.69 72 PRO A CA 1
ATOM 618 C C . PRO A 1 72 ? -6.923 -9.825 16.598 1.00 87.69 72 PRO A C 1
ATOM 620 O O . PRO A 1 72 ? -7.634 -10.766 16.239 1.00 87.69 72 PRO A O 1
ATOM 623 N N . ASP A 1 73 ? -6.911 -9.367 17.845 1.00 88.12 73 ASP A N 1
ATOM 624 C CA . ASP A 1 73 ? -7.806 -9.886 18.873 1.00 88.12 73 ASP A CA 1
ATOM 625 C C . ASP A 1 73 ? -9.273 -9.607 18.516 1.00 88.12 73 ASP A C 1
ATOM 627 O O . ASP A 1 73 ? -9.595 -8.610 17.859 1.00 88.12 73 ASP A O 1
ATOM 631 N N . GLU A 1 74 ? -10.194 -10.432 19.024 1.00 85.31 74 GLU A N 1
ATOM 632 C CA . GLU A 1 74 ? -11.630 -10.254 18.773 1.00 85.31 74 GLU A CA 1
ATOM 633 C C . GLU A 1 74 ? -12.131 -8.856 19.163 1.00 85.31 74 GLU A C 1
ATOM 635 O O . GLU A 1 74 ? -12.993 -8.306 18.483 1.00 85.31 74 GLU A O 1
ATOM 640 N N . GLY A 1 75 ? -11.553 -8.236 20.198 1.00 85.94 75 GLY A N 1
ATOM 641 C CA . GLY A 1 75 ? -11.902 -6.875 20.616 1.00 85.94 75 GLY A CA 1
ATOM 642 C C . GLY A 1 75 ? -11.631 -5.800 19.555 1.00 85.94 75 GLY A C 1
ATOM 643 O O . GLY A 1 75 ? -12.326 -4.789 19.526 1.00 85.94 75 GLY A O 1
ATOM 644 N N . ILE A 1 76 ? -10.669 -6.021 18.654 1.00 85.12 76 ILE A N 1
ATOM 645 C CA . ILE A 1 76 ? -10.356 -5.111 17.540 1.00 85.12 76 ILE A CA 1
ATOM 646 C C . ILE A 1 76 ? -11.317 -5.343 16.362 1.00 85.12 76 ILE A C 1
ATOM 648 O O . ILE A 1 76 ? -11.606 -4.419 15.603 1.00 85.12 76 ILE A O 1
ATOM 652 N N . LEU A 1 77 ? -11.828 -6.569 16.209 1.00 84.12 77 LEU A N 1
ATOM 653 C CA . LEU A 1 77 ? -12.759 -6.951 15.139 1.00 84.12 77 LEU A CA 1
ATOM 654 C C . LEU A 1 77 ? -14.200 -6.462 15.378 1.00 84.12 77 LEU A C 1
ATOM 656 O O . LEU A 1 77 ? -15.000 -6.457 14.429 1.00 84.12 77 LEU A O 1
ATOM 660 N N . GLN A 1 78 ? -14.525 -6.095 16.625 1.00 70.19 78 GLN A N 1
ATOM 661 C CA . GLN A 1 78 ? -15.834 -5.604 17.072 1.00 70.19 78 GLN A CA 1
ATOM 662 C C . GLN A 1 78 ? -16.164 -4.169 16.632 1.00 70.19 78 GLN A C 1
ATOM 664 O O . GLN A 1 78 ? -15.392 -3.485 15.922 1.00 70.19 78 GLN A O 1
#

InterPro domains:
  IPR026791 Dedicator of cytokinesis [PTHR45653] (1-78)
  IPR027357 DOCKER domain [PS51651] (1-78)

pLDDT: mean 93.19, std 5.55, range [65.5, 97.31]